Protein AF-A0A060C065-F1 (afdb_monomer)

InterPro domains:
  IPR010126 Esterase, PHB depolymerase [PF10503] (18-154)
  IPR010126 Esterase, PHB depolymerase [TIGR01840] (20-154)
  IPR029058 Alpha/Beta hydrolase fold [G3DSA:3.40.50.1820] (8-157)
  IPR029058 Alpha/Beta hydrolase fold [SSF53474] (8-152)
  IPR050955 Plant Biomass Hydrolyzing Esterase [PTHR43037] (9-152)

pLDDT: mean 91.41, std 9.88, range [57.88, 98.88]

Organism: NCBI:txid670716

Solvent-accessible surface area (backbone atoms only — not comparable to full-atom values): 8084 Å² total; per-residue (Å²): 119,56,48,79,44,78,52,72,43,65,50,100,85,67,56,70,41,46,32,36,38,39,40,35,47,80,74,72,86,79,55,65,25,39,37,38,37,45,31,44,28,56,71,45,42,38,70,54,39,43,63,76,67,46,49,63,62,56,22,42,78,64,48,21,33,36,39,18,56,40,58,50,52,90,83,24,85,51,18,40,58,59,42,36,40,71,49,28,30,47,31,98,46,50,57,30,34,53,54,52,51,43,50,52,50,50,37,73,74,62,47,37,34,72,81,39,22,32,31,25,17,33,33,41,12,5,22,36,26,38,17,41,39,72,66,38,53,89,58,31,71,47,72,44,68,41,83,40,52,65,60,85,74,47,79,68,134

Secondary structure (DSSP, 8-state):
--EEEEEEEE-TT--EEEEEEEE-SS-TTSSPEEEEEEE--TT--HHHHHHHH-HHHHHHHTT-EEEEE---TTT-TT----TTSTTTTT-SSHHHHHHHHHHHHHHHHTTEEEEEEEEEEETHHHHHHHHHHHH-TTT-SEEEEESPPPTTS-S--

Foldseek 3Di:
DKDKDKDKDADPVGDIWIKIKTQADDDLPPAAAAEEEEEEAWQDFQVRRCVVVVVSVVCNVRSYMYIYIFQDCVNPVRSFQPCLAPQCLANCHHVLVRSLRVLVVCCVVRSHDQLRYAYEYEASSLSSQQSNCVRCVSRHNYYYHHNYDHRNPHNDD

Mean predicted aligned error: 4.19 Å

Nearest PDB structures (foldseek):
  8daj-assembly1_A  TM=9.588E-01  e=5.246E-19  Lihuaxuella thermophila
  9byu-assembly1_A  TM=9.561E-01  e=3.929E-18  Lihuaxuella thermophila
  2eep-assembly1_A-2  TM=7.375E-01  e=5.118E-07  Porphyromonas gingivalis W83
  5uzw-assembly3_C  TM=7.368E-01  e=1.116E-06  Gypsophila vaccaria
  5uw7-assembly2_B  TM=7.337E-01  e=1.648E-06  Gypsophila vaccaria

Radius of gyration: 14.47 Å; Cα contacts (8 Å, |Δi|>4): 361; chains: 1; bounding box: 32×31×42 Å

Sequence (157 aa):
GSSFIAGVYADARGARRNYKLFLPSGDARGRPRPLVVMLHGCTQNPDDFARGTGMNALAEAAEAIVLYPEQAACANPKRCWNWFQPEDSGGETGEGSLLAGMTREIVAARNVDPARVFVAGLSAGGAQAMNLAARYPDLFAAVGVHSGLPAGAARDI

Structure (mmCIF, N/CA/C/O backbone):
data_AF-A0A060C065-F1
#
_entry.id   AF-A0A060C065-F1
#
loop_
_atom_site.group_PDB
_atom_site.id
_atom_site.type_symbol
_atom_site.label_atom_id
_atom_site.label_alt_id
_atom_site.label_comp_id
_atom_site.label_asym_id
_atom_site.label_entity_id
_atom_site.label_seq_id
_atom_site.pdbx_PDB_ins_code
_atom_site.Cartn_x
_atom_site.Cartn_y
_atom_site.Cartn_z
_atom_site.occupancy
_atom_site.B_iso_or_equiv
_atom_site.auth_seq_id
_atom_site.auth_comp_id
_atom_site.auth_asym_id
_atom_site.auth_atom_id
_atom_site.pdbx_PDB_model_num
ATOM 1 N N . GLY A 1 1 ? -4.728 12.185 19.496 1.00 84.69 1 GLY A N 1
ATOM 2 C CA . GLY A 1 1 ? -4.784 12.781 18.148 1.00 84.69 1 GLY A CA 1
ATOM 3 C C . GLY A 1 1 ? -4.362 11.746 17.130 1.00 84.69 1 GLY A C 1
ATOM 4 O O . GLY A 1 1 ? -3.864 10.700 17.538 1.00 84.69 1 GLY A O 1
ATOM 5 N N . SER A 1 2 ? -4.573 12.016 15.845 1.00 92.69 2 SER A N 1
ATOM 6 C CA . SER A 1 2 ? -4.028 11.184 14.770 1.00 92.69 2 SER A CA 1
ATOM 7 C C . SER A 1 2 ? -2.500 11.251 14.744 1.00 92.69 2 SER A C 1
ATOM 9 O O . SER A 1 2 ? -1.891 12.127 15.366 1.00 92.69 2 SER A O 1
ATOM 11 N N . SER A 1 3 ? -1.861 10.296 14.071 1.00 96.00 3 SER A N 1
ATOM 12 C CA . SER A 1 3 ? -0.401 10.260 13.951 1.00 96.00 3 SER A CA 1
ATOM 13 C C . SER A 1 3 ? 0.042 9.775 12.578 1.00 96.00 3 SER A C 1
ATOM 15 O O . SER A 1 3 ? -0.648 8.990 11.931 1.00 96.00 3 SER A O 1
ATOM 17 N N . PHE A 1 4 ? 1.209 10.247 12.141 1.00 97.44 4 PHE A N 1
ATOM 18 C CA . PHE A 1 4 ? 1.831 9.840 10.888 1.00 97.44 4 PHE A CA 1
ATOM 19 C C . PHE A 1 4 ? 3.259 9.383 11.169 1.00 97.44 4 PHE A C 1
ATOM 21 O O . PHE A 1 4 ? 4.153 10.198 11.400 1.00 97.44 4 PHE A O 1
ATOM 28 N N . ILE A 1 5 ? 3.450 8.067 11.232 1.00 97.81 5 ILE A N 1
ATOM 29 C CA . ILE A 1 5 ? 4.689 7.451 11.717 1.00 97.81 5 ILE A CA 1
ATOM 30 C C . ILE A 1 5 ? 5.475 6.821 10.571 1.00 97.81 5 ILE A C 1
ATOM 32 O O . ILE A 1 5 ? 4.895 6.342 9.600 1.00 97.81 5 ILE A O 1
ATOM 36 N N . ALA A 1 6 ? 6.800 6.812 10.690 1.00 98.44 6 ALA A N 1
ATOM 37 C CA . ALA A 1 6 ? 7.674 6.058 9.798 1.00 98.44 6 ALA A CA 1
ATOM 38 C C . ALA A 1 6 ? 7.889 4.634 10.325 1.00 98.44 6 ALA A C 1
ATOM 40 O O . ALA A 1 6 ? 7.912 4.411 11.536 1.00 98.44 6 ALA A O 1
ATOM 41 N N . GLY A 1 7 ? 8.081 3.688 9.412 1.00 98.19 7 GLY A N 1
ATOM 42 C CA . GLY A 1 7 ? 8.436 2.312 9.734 1.00 98.19 7 GLY A CA 1
ATOM 43 C C . GLY A 1 7 ? 9.185 1.635 8.594 1.00 98.19 7 GLY A C 1
ATOM 44 O O . GLY A 1 7 ? 9.346 2.198 7.509 1.00 98.19 7 GLY A O 1
ATOM 45 N N . VAL A 1 8 ? 9.666 0.423 8.863 1.00 97.88 8 VAL A N 1
ATOM 46 C CA . VAL A 1 8 ? 10.364 -0.405 7.880 1.00 97.88 8 VAL A CA 1
ATOM 47 C C . VAL A 1 8 ? 9.852 -1.828 7.989 1.00 97.88 8 VAL A C 1
ATOM 49 O O . VAL A 1 8 ? 9.911 -2.419 9.062 1.00 97.88 8 VAL A O 1
ATOM 52 N N . TYR A 1 9 ? 9.389 -2.365 6.869 1.00 97.38 9 TYR A N 1
ATOM 53 C CA . TYR A 1 9 ? 9.085 -3.778 6.708 1.00 97.38 9 TYR A CA 1
ATOM 54 C C . TYR A 1 9 ? 10.330 -4.526 6.233 1.00 97.38 9 TYR A C 1
ATOM 56 O O . TYR A 1 9 ? 11.121 -3.979 5.455 1.00 97.38 9 TYR A O 1
ATOM 64 N N . ALA A 1 10 ? 10.486 -5.774 6.663 1.00 96.06 10 ALA A N 1
ATOM 65 C CA . ALA A 1 10 ? 11.481 -6.696 6.138 1.00 96.06 10 ALA A CA 1
ATOM 66 C C . ALA A 1 10 ? 10.837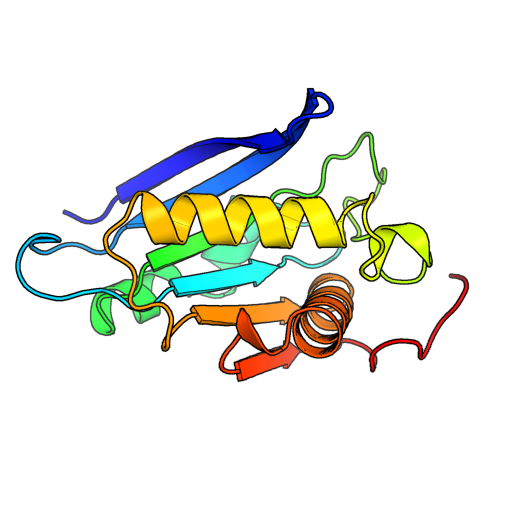 -8.067 5.904 1.00 96.06 10 ALA A C 1
ATOM 68 O O . ALA A 1 10 ? 10.157 -8.579 6.791 1.00 96.06 10 ALA A O 1
ATOM 69 N N . ASP A 1 11 ? 11.058 -8.665 4.733 1.00 92.81 11 ASP A N 1
ATOM 70 C CA . ASP A 1 11 ? 10.640 -10.047 4.492 1.00 92.81 11 ASP A CA 1
ATOM 71 C C . ASP A 1 11 ? 11.619 -11.053 5.129 1.00 92.81 11 ASP A C 1
ATOM 73 O O . ASP A 1 11 ? 12.696 -10.700 5.619 1.00 92.81 11 ASP A O 1
ATOM 77 N N . ALA A 1 12 ? 11.263 -12.340 5.097 1.00 90.06 12 ALA A N 1
ATOM 78 C CA . ALA A 1 12 ? 12.098 -13.415 5.642 1.00 90.06 12 ALA A CA 1
ATOM 79 C C . ALA A 1 12 ? 13.465 -13.566 4.941 1.00 90.06 12 ALA A C 1
ATOM 81 O O . ALA A 1 12 ? 14.356 -14.228 5.469 1.00 90.06 12 ALA A O 1
ATOM 82 N N . ARG A 1 13 ? 13.642 -12.960 3.759 1.00 88.69 13 ARG A N 1
ATOM 83 C CA . ARG A 1 13 ? 14.886 -12.966 2.972 1.00 88.69 13 ARG A CA 1
ATOM 84 C C . ARG A 1 13 ? 15.728 -11.712 3.219 1.00 88.69 13 ARG A C 1
ATOM 86 O O . ARG A 1 13 ? 16.797 -11.568 2.632 1.00 88.69 13 ARG A O 1
ATOM 93 N N . GLY A 1 14 ? 15.269 -10.812 4.089 1.00 89.94 14 GLY A N 1
ATOM 94 C CA . GLY A 1 14 ? 15.959 -9.576 4.438 1.00 89.94 14 GLY A CA 1
ATOM 95 C C . GLY A 1 14 ? 15.752 -8.436 3.442 1.00 89.94 14 GLY A C 1
ATOM 96 O O . GLY A 1 14 ? 16.386 -7.392 3.599 1.00 89.94 14 GLY A O 1
ATOM 97 N N . ALA A 1 15 ? 14.871 -8.583 2.448 1.00 90.38 15 ALA A N 1
ATOM 98 C CA . ALA A 1 15 ? 14.495 -7.478 1.576 1.00 90.38 15 ALA A CA 1
ATOM 99 C C . ALA A 1 15 ? 13.624 -6.484 2.358 1.00 90.38 15 ALA A C 1
ATOM 101 O O . ALA A 1 15 ? 12.678 -6.867 3.046 1.00 90.38 15 ALA A O 1
ATOM 102 N N . ARG A 1 16 ? 13.973 -5.194 2.286 1.00 93.56 16 ARG A N 1
ATOM 103 C CA . ARG A 1 16 ? 13.404 -4.145 3.145 1.00 93.56 16 ARG A CA 1
ATOM 104 C C . ARG A 1 16 ? 12.615 -3.122 2.351 1.00 93.56 16 ARG A C 1
ATOM 106 O O . ARG A 1 16 ? 12.963 -2.792 1.219 1.00 93.56 16 ARG A O 1
ATOM 113 N N . ARG A 1 17 ? 11.588 -2.564 2.986 1.00 94.75 17 ARG A N 1
ATOM 114 C CA . ARG A 1 17 ? 10.775 -1.492 2.419 1.00 94.75 17 ARG A CA 1
ATOM 115 C C . ARG A 1 17 ? 10.367 -0.501 3.502 1.00 94.75 17 ARG A C 1
ATOM 117 O O . ARG A 1 17 ? 9.677 -0.862 4.452 1.00 94.75 17 ARG A O 1
ATOM 124 N N . ASN A 1 18 ? 10.794 0.748 3.351 1.00 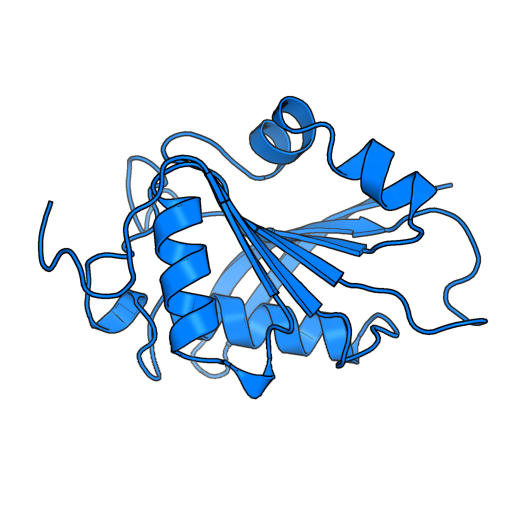97.88 18 ASN A N 1
ATOM 125 C CA . ASN A 1 18 ? 10.326 1.839 4.197 1.00 97.88 18 ASN A CA 1
ATOM 126 C C . ASN A 1 18 ? 8.859 2.152 3.889 1.00 97.88 18 ASN A C 1
ATOM 128 O O . ASN A 1 18 ? 8.384 1.950 2.767 1.00 97.88 18 ASN A O 1
ATOM 132 N N . TYR A 1 19 ? 8.151 2.685 4.876 1.00 98.62 19 TYR A N 1
ATOM 133 C CA . TYR A 1 19 ? 6.795 3.180 4.700 1.00 98.62 19 TYR A CA 1
ATOM 134 C C . TYR A 1 19 ? 6.483 4.312 5.677 1.00 98.62 19 TYR A C 1
ATOM 136 O O . TYR A 1 19 ? 7.145 4.494 6.705 1.00 98.62 19 TYR A O 1
ATOM 144 N N . LYS A 1 20 ? 5.410 5.042 5.375 1.00 98.75 20 LYS A N 1
ATOM 145 C CA . LYS A 1 20 ? 4.687 5.858 6.350 1.00 98.75 20 LYS A CA 1
ATOM 146 C C . LYS A 1 20 ? 3.328 5.239 6.646 1.00 98.75 20 LYS A C 1
ATOM 148 O O . LYS A 1 20 ? 2.699 4.664 5.762 1.00 98.75 20 LYS A O 1
ATOM 153 N N . LEU A 1 21 ? 2.871 5.365 7.884 1.00 98.62 21 LEU A N 1
ATOM 154 C CA . LEU A 1 21 ? 1.578 4.866 8.330 1.00 98.62 21 LEU A CA 1
ATOM 155 C C . LEU A 1 21 ? 0.808 5.999 8.995 1.00 98.62 21 LEU A C 1
ATOM 157 O O . LEU A 1 21 ? 1.257 6.561 9.997 1.00 98.62 21 LEU A O 1
ATOM 161 N N . PHE A 1 22 ? -0.350 6.326 8.434 1.00 98.56 22 PHE A N 1
ATOM 162 C CA . PHE A 1 22 ? -1.311 7.213 9.065 1.00 98.56 22 PHE A CA 1
ATOM 163 C C . PHE A 1 22 ? -2.245 6.400 9.954 1.00 98.56 22 PHE A C 1
ATOM 165 O O . PHE A 1 22 ? -2.880 5.445 9.501 1.00 98.56 22 PHE A O 1
ATOM 172 N N . LEU A 1 23 ? -2.320 6.793 11.220 1.00 97.06 23 LEU A N 1
ATOM 173 C CA . LEU A 1 23 ? -3.246 6.251 12.198 1.00 97.06 23 LEU A CA 1
ATOM 174 C C . LEU A 1 23 ? -4.265 7.344 12.533 1.00 97.06 23 LEU A C 1
ATOM 176 O O . LEU A 1 23 ? -3.857 8.383 13.072 1.00 97.06 23 LEU A O 1
ATOM 180 N N . PRO A 1 24 ? -5.559 7.122 12.248 1.00 95.62 24 PRO A N 1
ATOM 181 C CA . PRO A 1 24 ? -6.582 8.095 12.574 1.00 95.62 24 PRO A CA 1
ATOM 182 C C . PRO A 1 24 ? -6.750 8.171 14.091 1.00 95.62 24 PRO A C 1
ATOM 184 O O . PRO A 1 24 ? -6.365 7.240 14.822 1.00 95.62 24 PRO A O 1
ATOM 187 N N . SER A 1 25 ? -7.311 9.277 14.577 1.00 93.00 25 SER A N 1
ATOM 188 C CA . SER A 1 25 ? -7.612 9.413 16.001 1.00 93.00 25 SER A CA 1
ATOM 189 C C . SER A 1 25 ? -8.677 8.400 16.469 1.00 93.00 25 SER A C 1
ATOM 191 O O . SER A 1 25 ? -9.139 7.546 15.715 1.00 93.00 25 SER A O 1
ATOM 193 N N . GLY A 1 26 ? -9.006 8.414 17.762 1.00 81.69 26 GLY A N 1
ATOM 194 C CA . GLY A 1 26 ? -9.958 7.470 18.356 1.00 81.69 26 GLY A CA 1
ATOM 195 C C . GLY A 1 26 ? -9.331 6.160 18.844 1.00 81.69 26 GLY A C 1
ATOM 196 O O . GLY A 1 26 ? -8.154 5.875 18.607 1.00 81.69 26 GLY A O 1
ATOM 197 N N . ASP A 1 27 ? -10.126 5.360 19.554 1.00 70.62 27 ASP A N 1
ATOM 198 C CA . ASP A 1 27 ? -9.673 4.130 20.206 1.00 70.62 27 ASP A CA 1
ATOM 199 C C . ASP A 1 27 ? -9.621 2.949 19.222 1.00 70.62 27 ASP A C 1
ATOM 201 O O . ASP A 1 27 ? -10.631 2.542 18.647 1.00 70.62 27 ASP A O 1
ATOM 205 N N . ALA A 1 28 ? -8.432 2.373 19.035 1.00 67.06 28 ALA A N 1
ATOM 206 C CA . ALA A 1 28 ? -8.235 1.176 18.219 1.00 67.06 28 ALA A CA 1
ATOM 207 C C . ALA A 1 28 ? -8.802 -0.101 18.874 1.00 67.06 28 ALA A C 1
ATOM 209 O O . ALA A 1 28 ? -8.874 -1.138 18.216 1.00 67.06 28 ALA A O 1
ATOM 210 N N . ARG A 1 29 ? -9.186 -0.053 20.160 1.00 66.44 29 ARG A N 1
ATOM 211 C CA . ARG A 1 29 ? -9.646 -1.216 20.940 1.00 66.44 29 ARG A CA 1
ATOM 212 C C . ARG A 1 29 ? -11.133 -1.534 20.770 1.00 66.44 29 ARG A C 1
ATOM 214 O O . ARG A 1 29 ? -11.559 -2.597 21.207 1.00 66.44 29 ARG A O 1
ATOM 221 N N . GLY A 1 30 ? -11.917 -0.650 20.148 1.00 72.69 30 GLY A N 1
ATOM 222 C CA . GLY A 1 30 ? -13.372 -0.819 20.050 1.00 72.69 30 GLY A CA 1
ATOM 223 C C . GLY A 1 30 ? -13.850 -1.586 18.815 1.00 72.69 30 GLY A C 1
ATOM 224 O O . GLY A 1 30 ? -14.747 -2.421 18.922 1.00 72.69 30 GLY A O 1
ATOM 225 N N . ARG A 1 31 ? -13.287 -1.297 17.633 1.00 85.62 31 ARG A N 1
ATOM 226 C CA . ARG A 1 31 ? -13.718 -1.879 16.349 1.00 85.62 31 ARG A CA 1
ATOM 227 C C . ARG A 1 31 ? -12.542 -2.033 15.381 1.00 85.62 31 ARG A C 1
ATOM 229 O O . ARG A 1 31 ? -11.745 -1.096 15.284 1.00 85.62 31 ARG A O 1
ATOM 236 N N . PRO A 1 32 ? -12.449 -3.158 14.644 1.00 92.88 32 PRO A N 1
ATOM 237 C CA . PRO A 1 32 ? -11.469 -3.301 13.579 1.00 92.88 32 PRO A CA 1
ATOM 238 C C . PRO A 1 32 ? -11.581 -2.169 12.550 1.00 92.88 32 PRO A C 1
ATOM 240 O O . PRO A 1 32 ? -12.690 -1.773 12.174 1.00 92.88 32 PRO A O 1
ATOM 243 N N . ARG A 1 33 ? -10.446 -1.630 12.103 1.00 95.00 33 ARG A N 1
ATOM 244 C CA . ARG A 1 33 ? -10.389 -0.489 11.171 1.00 95.00 33 ARG A CA 1
ATOM 245 C C . ARG A 1 33 ? -10.167 -0.952 9.730 1.00 95.00 33 ARG A C 1
ATOM 247 O O . ARG A 1 33 ? -9.525 -1.979 9.531 1.00 95.00 33 ARG A O 1
ATOM 254 N N . PRO A 1 34 ? -10.657 -0.222 8.718 1.00 97.56 34 PRO A N 1
ATOM 255 C CA . PRO A 1 34 ? -10.256 -0.470 7.341 1.00 97.56 34 PRO A CA 1
ATOM 256 C C . PRO A 1 34 ? -8.802 -0.022 7.113 1.00 97.56 34 PRO A C 1
ATOM 258 O O . PRO A 1 34 ? -8.289 0.852 7.819 1.00 97.56 34 PRO A O 1
ATOM 261 N N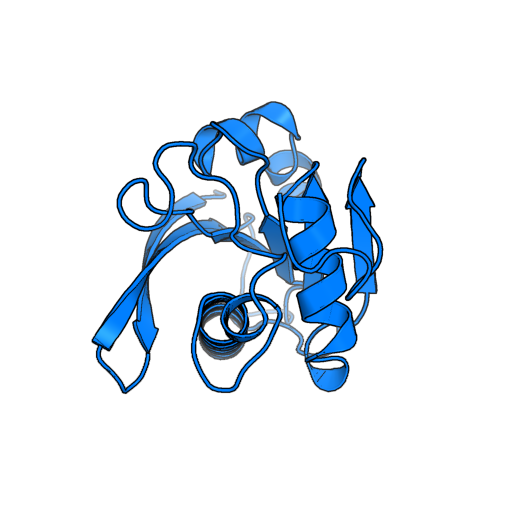 . LEU A 1 35 ? -8.153 -0.604 6.107 1.00 98.69 35 LEU A N 1
ATOM 262 C CA . LEU A 1 35 ? -6.806 -0.246 5.664 1.00 98.69 35 LEU A CA 1
ATOM 263 C C . LEU A 1 35 ? -6.826 0.140 4.187 1.00 98.69 35 LEU A C 1
ATOM 265 O O . LEU A 1 35 ? -7.353 -0.601 3.362 1.00 98.69 35 LEU A O 1
ATOM 269 N N . VAL A 1 36 ? -6.190 1.258 3.847 1.00 98.75 36 VAL A N 1
ATOM 270 C CA . VAL A 1 36 ? -5.925 1.651 2.458 1.00 98.75 36 VAL A CA 1
ATOM 271 C C . VAL A 1 36 ? -4.419 1.688 2.220 1.00 98.75 36 VAL A C 1
ATOM 273 O O . VAL A 1 36 ? -3.693 2.411 2.899 1.00 98.75 36 VAL A O 1
ATOM 276 N N . VAL A 1 37 ? -3.938 0.920 1.248 1.00 98.81 37 VAL A N 1
ATOM 277 C CA . VAL A 1 37 ? -2.553 0.972 0.770 1.00 98.81 37 VAL A CA 1
ATOM 278 C C . VAL A 1 37 ? -2.475 1.959 -0.392 1.00 98.81 37 VAL A C 1
ATOM 280 O O . VAL A 1 37 ? -3.120 1.760 -1.417 1.00 98.81 37 VAL A O 1
ATOM 283 N N . MET A 1 38 ? -1.698 3.026 -0.232 1.00 98.75 38 MET A N 1
ATOM 284 C CA . MET A 1 38 ? -1.608 4.148 -1.167 1.00 98.75 38 MET A CA 1
ATOM 285 C C . MET A 1 38 ? -0.244 4.173 -1.862 1.00 98.75 38 MET A C 1
ATOM 287 O O . MET A 1 38 ? 0.770 4.529 -1.258 1.00 98.75 38 MET A O 1
ATOM 291 N N . LEU A 1 39 ? -0.225 3.819 -3.149 1.00 98.50 39 LEU A N 1
ATOM 292 C CA . LEU A 1 39 ? 0.980 3.716 -3.972 1.00 98.50 39 LEU A CA 1
ATOM 293 C C . LEU A 1 39 ? 1.205 4.990 -4.795 1.00 98.50 39 LEU A C 1
ATOM 295 O O . LEU A 1 39 ? 0.423 5.333 -5.687 1.00 98.50 39 LEU A O 1
ATOM 299 N N . HIS A 1 40 ? 2.303 5.685 -4.499 1.00 98.44 40 HI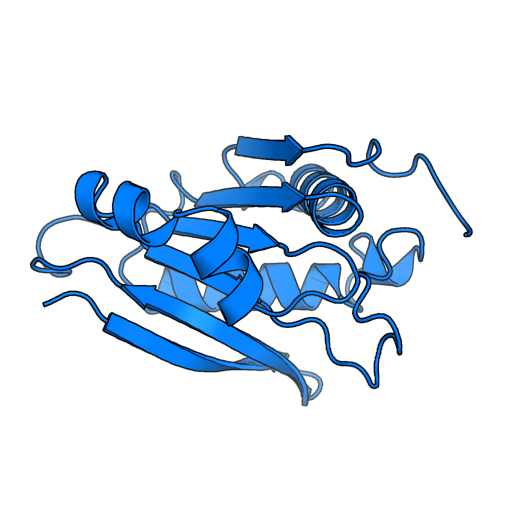S A N 1
ATOM 300 C CA . HIS A 1 40 ? 2.667 6.936 -5.159 1.00 98.44 40 HIS A CA 1
ATOM 301 C C . HIS A 1 40 ? 3.095 6.733 -6.624 1.00 98.44 40 HIS A C 1
ATOM 303 O O . HIS A 1 40 ? 3.498 5.639 -7.021 1.00 98.44 40 HIS A O 1
ATOM 309 N N . GLY A 1 41 ? 3.042 7.795 -7.431 1.00 97.06 41 GLY A N 1
ATOM 310 C CA . GLY A 1 41 ? 3.576 7.796 -8.793 1.00 97.06 41 GLY A CA 1
ATOM 311 C C . GLY A 1 41 ? 5.097 7.969 -8.834 1.00 97.06 41 GLY A C 1
ATOM 312 O O . GLY A 1 41 ? 5.750 8.193 -7.813 1.00 97.06 41 GLY A O 1
ATOM 313 N N . CYS A 1 42 ? 5.677 7.901 -10.032 1.00 96.50 42 CYS A N 1
ATOM 314 C CA . CYS A 1 42 ? 7.096 8.188 -10.242 1.00 96.50 42 CYS A CA 1
ATOM 315 C C . CYS A 1 42 ? 7.500 9.547 -9.655 1.00 96.50 42 CYS A C 1
ATOM 317 O O . CYS A 1 42 ? 6.726 10.502 -9.667 1.00 96.50 42 CYS A O 1
ATOM 319 N N . THR A 1 43 ? 8.741 9.647 -9.187 1.00 95.69 43 THR A N 1
ATOM 320 C CA . THR A 1 43 ? 9.404 10.820 -8.584 1.00 95.69 43 THR A CA 1
ATOM 321 C C . THR A 1 43 ? 8.859 11.275 -7.229 1.00 95.69 43 THR A C 1
ATOM 323 O O . THR A 1 43 ? 9.545 12.008 -6.520 1.00 95.69 43 THR A O 1
ATOM 326 N N . GLN A 1 44 ? 7.684 10.790 -6.830 1.00 96.81 44 GLN A N 1
ATOM 327 C CA . GLN A 1 44 ? 7.070 11.075 -5.535 1.00 96.81 44 GLN A CA 1
ATOM 328 C C . GLN A 1 44 ? 7.635 10.173 -4.424 1.00 96.81 44 GLN A C 1
ATOM 330 O O . GLN A 1 44 ? 8.406 9.243 -4.668 1.00 96.81 44 GLN A O 1
ATOM 335 N N . ASN A 1 45 ? 7.256 10.478 -3.186 1.00 97.62 45 ASN A N 1
ATOM 336 C CA . ASN A 1 45 ? 7.505 9.675 -1.989 1.00 97.62 45 ASN A CA 1
ATOM 337 C C . ASN A 1 45 ? 6.218 9.618 -1.125 1.00 97.62 45 ASN A C 1
ATOM 339 O O . ASN A 1 45 ? 5.228 10.277 -1.470 1.00 97.62 45 ASN A O 1
ATOM 343 N N . PRO A 1 46 ? 6.202 8.860 -0.010 1.00 98.38 46 PRO A N 1
ATOM 344 C CA . PRO A 1 46 ? 5.039 8.772 0.875 1.00 98.38 46 PRO A CA 1
ATOM 345 C C . PRO A 1 46 ? 4.493 10.120 1.366 1.00 98.38 46 PRO A C 1
ATOM 347 O O . PRO A 1 46 ? 3.280 10.325 1.351 1.00 98.38 46 PRO A O 1
ATOM 350 N N . ASP A 1 47 ? 5.360 11.049 1.777 1.00 98.38 47 ASP A N 1
ATOM 351 C CA . ASP A 1 47 ? 4.955 12.358 2.299 1.00 98.38 47 ASP A CA 1
ATOM 352 C C . ASP A 1 47 ? 4.347 13.247 1.196 1.00 98.38 47 ASP A C 1
ATOM 354 O O . ASP A 1 47 ? 3.340 13.924 1.421 1.00 98.38 47 ASP A O 1
ATOM 358 N N . ASP A 1 48 ? 4.916 13.224 -0.014 1.00 98.06 48 ASP A N 1
ATOM 359 C CA . ASP A 1 48 ? 4.380 13.940 -1.179 1.00 98.06 48 ASP A CA 1
ATOM 360 C C . ASP A 1 48 ? 3.008 13.411 -1.585 1.00 98.06 48 ASP A C 1
ATOM 362 O O . ASP A 1 48 ? 2.103 14.195 -1.878 1.00 98.06 48 ASP A O 1
ATOM 366 N N . PHE A 1 49 ? 2.839 12.088 -1.581 1.00 98.44 49 PHE A N 1
ATOM 367 C CA . PHE A 1 49 ? 1.591 11.462 -1.996 1.00 98.44 49 PHE A CA 1
ATOM 368 C C . PHE A 1 49 ? 0.482 11.648 -0.960 1.00 98.44 49 PHE A C 1
ATOM 370 O O . PHE A 1 49 ? -0.638 12.008 -1.325 1.00 98.44 49 PHE A O 1
ATOM 377 N N . ALA A 1 50 ? 0.791 11.506 0.333 1.00 98.50 50 ALA A N 1
ATOM 378 C CA . ALA A 1 50 ? -0.156 11.789 1.409 1.00 98.50 50 ALA A CA 1
ATOM 379 C C . ALA A 1 50 ? -0.640 13.250 1.365 1.00 98.50 50 ALA A C 1
ATOM 381 O O . ALA A 1 50 ? -1.841 13.512 1.461 1.00 98.50 50 ALA A O 1
ATOM 382 N N . ARG A 1 51 ? 0.280 14.204 1.154 1.00 97.94 51 ARG A N 1
ATOM 383 C CA . ARG A 1 51 ? -0.047 15.633 1.036 1.00 97.94 51 ARG A CA 1
ATOM 384 C C . ARG A 1 51 ? -0.845 15.945 -0.229 1.00 97.94 51 ARG A C 1
ATOM 386 O O . ARG A 1 51 ? -1.844 16.648 -0.148 1.00 97.94 51 ARG A O 1
ATOM 393 N N . GLY A 1 52 ? -0.414 15.432 -1.380 1.00 97.12 52 GLY A N 1
ATOM 394 C CA . GLY A 1 52 ? -1.034 15.727 -2.675 1.00 97.12 52 GLY A CA 1
ATOM 395 C C . GLY A 1 52 ? -2.428 15.121 -2.847 1.00 97.12 52 GLY A C 1
ATOM 396 O O . GLY A 1 52 ? -3.259 15.704 -3.533 1.00 97.12 52 GLY A O 1
ATOM 397 N N . THR A 1 53 ? -2.699 13.977 -2.215 1.00 97.38 53 THR A N 1
ATOM 398 C CA . THR A 1 53 ? -4.018 13.321 -2.275 1.00 97.38 53 THR A CA 1
ATOM 399 C C . THR A 1 53 ? -4.990 13.814 -1.206 1.00 97.38 53 THR A C 1
ATOM 401 O O . THR A 1 53 ? -6.192 13.614 -1.346 1.00 97.38 53 THR A O 1
ATOM 404 N N . GLY A 1 54 ? -4.494 14.402 -0.110 1.00 97.62 54 GLY A N 1
ATOM 405 C CA . GLY A 1 54 ? -5.320 14.736 1.055 1.00 97.62 54 GLY A CA 1
ATOM 406 C C . GLY A 1 54 ? -5.899 13.509 1.774 1.00 97.62 54 GLY A C 1
ATOM 407 O O . GLY A 1 54 ? -6.788 13.651 2.614 1.00 97.62 54 GLY A O 1
ATOM 408 N N . MET A 1 55 ? -5.402 12.302 1.477 1.00 97.88 55 MET A N 1
ATOM 409 C CA . MET A 1 55 ? -6.008 11.046 1.923 1.00 97.88 55 MET A CA 1
ATOM 410 C C . MET A 1 55 ? -6.027 10.898 3.452 1.00 97.88 55 MET A C 1
ATOM 412 O O . MET A 1 55 ? -6.961 10.314 3.988 1.00 97.88 55 MET A O 1
ATOM 416 N N . ASN A 1 56 ? -5.080 11.497 4.182 1.00 98.25 56 ASN A N 1
ATOM 417 C CA . ASN A 1 56 ? -5.099 11.480 5.652 1.00 98.25 56 ASN A CA 1
ATOM 418 C C . ASN A 1 56 ? -6.354 12.153 6.240 1.00 98.25 56 ASN A C 1
ATOM 420 O O . ASN A 1 56 ? -6.872 11.690 7.250 1.00 98.25 56 ASN A O 1
ATOM 424 N N . ALA A 1 57 ? -6.871 13.217 5.614 1.00 97.44 57 ALA A N 1
ATOM 425 C CA . ALA A 1 57 ? -8.084 13.886 6.088 1.00 97.44 57 ALA A CA 1
ATOM 426 C C . ALA A 1 57 ? -9.335 13.020 5.863 1.00 97.44 57 ALA A C 1
ATOM 428 O O . ALA A 1 57 ? -10.199 12.932 6.733 1.00 97.44 57 ALA A O 1
ATOM 429 N N . LEU A 1 58 ? -9.404 12.336 4.716 1.00 96.88 58 LEU A N 1
ATOM 430 C CA . LEU A 1 58 ? -10.478 11.385 4.415 1.00 96.88 58 LEU A CA 1
AT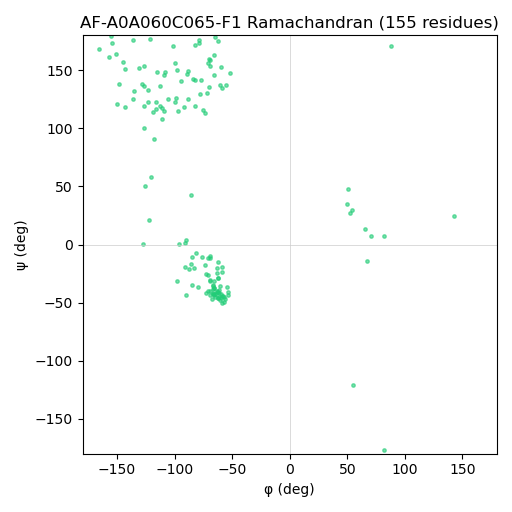OM 431 C C . LEU A 1 58 ? -10.416 10.166 5.341 1.00 96.88 58 LEU A C 1
ATOM 433 O O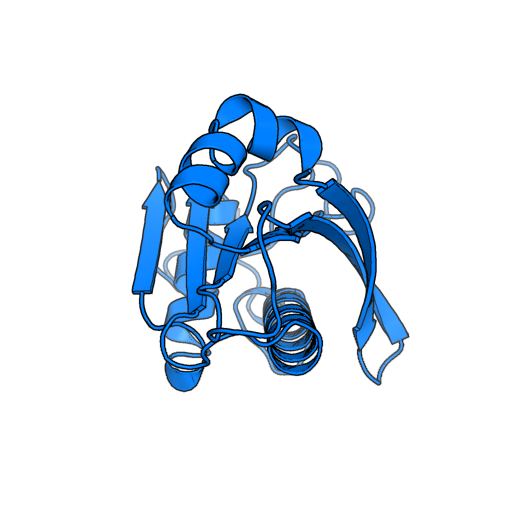 . LEU A 1 58 ? -11.438 9.710 5.846 1.00 96.88 58 LEU A O 1
ATOM 437 N N . ALA A 1 59 ? -9.208 9.667 5.594 1.00 97.31 59 ALA A N 1
ATOM 438 C CA . ALA A 1 59 ? -8.969 8.532 6.466 1.00 97.31 59 ALA A CA 1
ATOM 439 C C . ALA A 1 59 ? -9.300 8.834 7.932 1.00 97.31 59 ALA A C 1
ATOM 441 O O . ALA A 1 59 ? -9.841 7.971 8.613 1.00 97.31 59 ALA A O 1
ATOM 442 N N . GLU A 1 60 ? -9.050 10.059 8.401 1.00 96.81 60 GLU A N 1
ATOM 443 C CA . GLU A 1 60 ? -9.497 10.511 9.721 1.00 96.81 60 GLU A CA 1
ATOM 444 C C . GLU A 1 60 ? -11.022 10.420 9.851 1.00 96.81 60 GLU A C 1
ATOM 446 O O . GLU A 1 60 ? -11.524 9.811 10.792 1.00 96.81 60 GLU A O 1
ATOM 451 N N . ALA A 1 61 ? -11.760 10.960 8.876 1.00 94.62 61 ALA A N 1
ATOM 452 C CA . ALA A 1 61 ? -13.223 10.937 8.880 1.00 94.62 61 ALA A CA 1
ATOM 453 C C . ALA A 1 61 ? -13.807 9.517 8.759 1.00 94.62 61 ALA A C 1
ATOM 455 O O . ALA A 1 61 ? -14.879 9.244 9.293 1.00 94.62 61 ALA A O 1
ATOM 456 N N . ALA A 1 62 ? -13.109 8.619 8.061 1.00 94.50 62 ALA A N 1
ATOM 457 C CA . ALA A 1 62 ? -13.522 7.232 7.859 1.00 94.50 62 ALA A CA 1
ATOM 458 C C . ALA A 1 62 ? -12.989 6.258 8.929 1.00 94.50 62 ALA A C 1
ATOM 460 O O . ALA A 1 62 ? -13.202 5.050 8.805 1.00 94.50 62 ALA A O 1
ATOM 461 N N . GLU A 1 63 ? -12.252 6.754 9.930 1.00 94.69 63 GLU A N 1
ATOM 462 C CA . GLU A 1 63 ? -11.503 5.945 10.903 1.00 94.69 63 GLU A CA 1
ATOM 463 C C . GLU A 1 63 ? -10.623 4.861 10.238 1.00 94.69 63 GLU A C 1
ATOM 465 O O . GLU A 1 63 ? -10.425 3.764 10.768 1.00 94.69 63 GLU A O 1
ATOM 470 N N . ALA A 1 64 ? -10.068 5.178 9.065 1.00 96.75 64 ALA A N 1
ATOM 471 C CA . ALA A 1 64 ? -9.252 4.289 8.248 1.00 96.75 64 ALA A CA 1
ATOM 472 C C . ALA A 1 64 ? -7.754 4.463 8.511 1.00 96.75 64 ALA A C 1
ATOM 474 O O . ALA A 1 64 ? -7.242 5.573 8.643 1.00 96.75 64 ALA A O 1
ATOM 475 N N . ILE A 1 65 ? -7.024 3.353 8.528 1.00 98.19 65 ILE A N 1
ATOM 476 C CA . ILE A 1 65 ? -5.561 3.363 8.51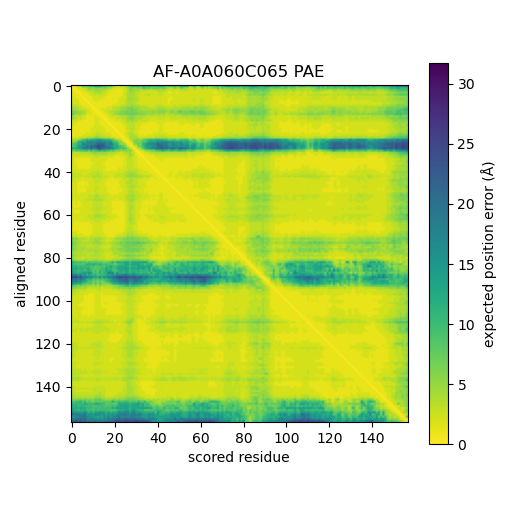2 1.00 98.19 65 ILE A CA 1
ATOM 477 C C . ILE A 1 65 ? -5.099 3.537 7.065 1.00 98.19 65 ILE A C 1
ATOM 479 O O . ILE A 1 65 ? -5.677 2.941 6.155 1.00 98.19 65 ILE A O 1
ATOM 483 N N . VAL A 1 66 ? -4.034 4.312 6.847 1.00 98.81 66 VAL A N 1
ATOM 484 C CA . VAL A 1 66 ? -3.428 4.442 5.513 1.00 98.81 66 VAL A CA 1
ATOM 485 C C . VAL A 1 66 ? -1.961 4.068 5.555 1.00 98.81 66 VAL A C 1
ATOM 487 O O . VAL A 1 66 ? -1.177 4.659 6.299 1.00 98.81 66 VAL A O 1
ATOM 490 N N . LEU A 1 67 ? -1.590 3.090 4.739 1.00 98.88 67 LEU A N 1
ATOM 491 C CA . LEU A 1 67 ? -0.217 2.663 4.528 1.00 98.88 67 LEU A CA 1
ATOM 492 C C . LEU A 1 67 ? 0.316 3.300 3.244 1.00 98.88 67 LEU A C 1
ATOM 494 O O . LEU A 1 67 ? -0.270 3.125 2.181 1.00 98.88 67 LEU A O 1
ATOM 498 N N . TYR A 1 68 ? 1.449 3.991 3.337 1.00 98.81 68 TYR A N 1
ATOM 499 C CA . TYR A 1 68 ? 2.147 4.610 2.211 1.00 98.81 68 TYR A CA 1
ATOM 500 C C . TYR A 1 68 ? 3.548 3.994 2.061 1.00 98.81 68 TYR A C 1
ATOM 502 O O . TYR A 1 68 ? 4.500 4.465 2.696 1.00 98.81 68 TYR A O 1
ATOM 510 N N . PRO A 1 69 ? 3.697 2.924 1.265 1.00 98.44 69 PRO A N 1
ATOM 511 C CA . PRO A 1 69 ? 4.996 2.321 0.976 1.00 98.44 69 PRO A CA 1
ATOM 512 C C . PRO A 1 69 ? 5.909 3.265 0.176 1.00 98.44 69 PRO A C 1
ATOM 514 O O . PRO A 1 69 ? 5.437 4.019 -0.674 1.00 98.44 69 PRO A O 1
ATOM 517 N N . GLU A 1 70 ? 7.222 3.213 0.422 1.00 97.62 70 GLU A N 1
ATOM 518 C CA . GLU A 1 70 ? 8.227 4.021 -0.287 1.00 97.62 70 GLU A CA 1
ATOM 519 C C . GLU A 1 70 ? 8.938 3.219 -1.384 1.00 97.62 70 GLU A C 1
ATOM 521 O O . GLU A 1 70 ? 9.616 2.228 -1.096 1.00 97.62 70 GLU A O 1
ATOM 526 N N . GLN A 1 71 ? 8.895 3.680 -2.636 1.00 95.31 71 GLN A N 1
ATOM 527 C CA . GLN A 1 71 ? 9.801 3.151 -3.652 1.00 95.31 71 GLN A CA 1
ATOM 528 C C . GLN A 1 71 ? 11.225 3.705 -3.469 1.00 95.31 71 GLN A C 1
ATOM 530 O O . GLN A 1 71 ? 11.475 4.900 -3.636 1.00 95.31 71 GLN A O 1
ATOM 535 N N . ALA A 1 72 ? 12.179 2.823 -3.167 1.00 88.94 72 ALA A N 1
ATOM 536 C CA . ALA A 1 72 ? 13.566 3.183 -2.935 1.00 88.94 72 ALA A CA 1
ATOM 537 C C . ALA A 1 72 ? 14.250 3.620 -4.237 1.00 88.94 72 ALA A C 1
ATOM 539 O O . ALA A 1 72 ? 14.160 2.950 -5.266 1.00 88.94 72 ALA A O 1
ATOM 540 N N . ALA A 1 73 ? 15.011 4.714 -4.176 1.00 88.94 73 ALA A N 1
ATOM 541 C CA . ALA A 1 73 ? 15.742 5.225 -5.337 1.00 88.94 73 ALA A CA 1
ATOM 542 C C . ALA A 1 73 ? 16.815 4.248 -5.860 1.00 88.94 73 ALA A C 1
ATOM 544 O O . ALA A 1 73 ? 17.165 4.292 -7.035 1.00 88.94 73 ALA A O 1
ATOM 545 N N . CYS A 1 74 ? 17.325 3.356 -5.003 1.00 86.94 74 CYS A N 1
ATOM 546 C CA . CYS A 1 74 ? 18.243 2.293 -5.415 1.00 86.94 74 CYS A CA 1
ATOM 547 C C . CYS A 1 74 ? 17.555 1.173 -6.211 1.00 86.94 74 CYS A C 1
ATOM 549 O O . CYS A 1 74 ? 18.222 0.527 -7.008 1.00 86.94 74 CYS A O 1
ATOM 551 N N . ALA A 1 75 ? 16.246 0.961 -6.021 1.00 85.69 75 ALA A N 1
ATOM 552 C CA . ALA A 1 75 ? 15.460 0.018 -6.819 1.00 85.69 75 ALA A CA 1
ATOM 553 C C . ALA A 1 75 ? 15.063 0.630 -8.171 1.00 85.69 75 ALA A C 1
ATOM 555 O O . ALA A 1 75 ? 15.058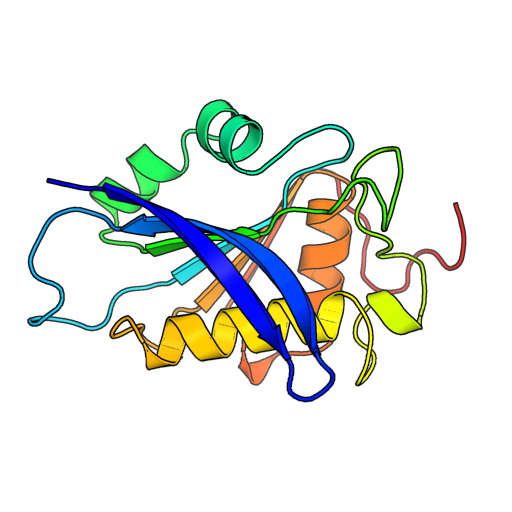 -0.048 -9.193 1.00 85.69 75 ALA A O 1
ATOM 556 N N . ASN A 1 76 ? 14.765 1.932 -8.187 1.00 89.94 76 ASN A N 1
ATOM 557 C CA . ASN A 1 76 ? 14.517 2.686 -9.409 1.00 89.94 76 ASN A CA 1
ATOM 558 C C . ASN A 1 76 ? 14.931 4.158 -9.205 1.00 89.94 76 ASN A C 1
ATOM 560 O O . ASN A 1 76 ? 14.337 4.823 -8.352 1.00 89.94 76 ASN A O 1
ATOM 564 N N . PRO A 1 77 ? 15.875 4.726 -9.986 1.00 89.69 77 PRO A N 1
ATOM 565 C CA . PRO A 1 77 ? 16.335 6.109 -9.801 1.00 89.69 77 PRO A CA 1
ATOM 566 C C . PRO A 1 77 ? 15.231 7.169 -9.923 1.00 89.69 77 PRO A C 1
ATOM 568 O O . PRO A 1 77 ? 15.352 8.265 -9.377 1.00 89.69 77 PRO A O 1
ATOM 571 N N . LYS A 1 78 ? 14.136 6.854 -10.626 1.00 92.06 78 LYS A N 1
ATOM 572 C CA . LYS A 1 78 ? 12.945 7.707 -10.736 1.00 92.06 78 LYS A CA 1
ATOM 573 C C . LYS A 1 78 ? 11.912 7.424 -9.651 1.00 92.06 78 LYS A C 1
ATOM 575 O O . LYS A 1 78 ? 10.840 8.014 -9.698 1.00 92.06 78 LYS A O 1
ATOM 580 N N . ARG A 1 79 ? 12.187 6.531 -8.698 1.00 91.62 79 ARG A N 1
ATOM 581 C CA . ARG A 1 79 ? 11.229 6.033 -7.696 1.00 91.62 79 ARG A CA 1
ATOM 582 C C . ARG A 1 79 ? 9.931 5.512 -8.326 1.00 91.62 79 ARG A C 1
ATOM 584 O O . ARG A 1 79 ? 8.871 5.574 -7.714 1.00 91.62 79 ARG A O 1
ATOM 591 N N . CYS A 1 80 ? 9.994 5.040 -9.569 1.00 93.25 80 CYS A N 1
ATOM 592 C CA . CYS A 1 80 ? 8.872 4.358 -10.197 1.00 93.25 80 CYS A CA 1
ATOM 593 C C . CYS A 1 80 ? 8.784 2.928 -9.665 1.00 93.25 80 CYS A C 1
ATOM 595 O O . CYS A 1 80 ? 9.811 2.275 -9.486 1.00 93.25 80 CYS A O 1
ATOM 597 N N . TRP A 1 81 ? 7.570 2.431 -9.452 1.00 91.44 81 TRP A N 1
ATOM 598 C CA . TRP A 1 81 ? 7.328 0.997 -9.285 1.00 91.44 81 TRP A CA 1
ATOM 599 C C . TRP A 1 81 ? 7.760 0.258 -10.553 1.00 91.44 81 TRP A C 1
ATOM 601 O O . TRP A 1 81 ? 7.464 0.730 -11.653 1.00 91.44 81 TRP A O 1
ATOM 611 N N . ASN A 1 82 ? 8.434 -0.881 -10.421 1.00 86.50 82 ASN A N 1
ATOM 612 C CA . ASN A 1 82 ? 8.885 -1.692 -11.555 1.00 86.50 82 ASN A CA 1
ATOM 613 C C . ASN A 1 82 ? 7.769 -2.649 -12.015 1.00 86.50 82 ASN A C 1
ATOM 615 O O . ASN A 1 82 ? 7.994 -3.811 -12.326 1.00 86.50 82 ASN A O 1
ATOM 619 N N . TRP A 1 83 ? 6.533 -2.146 -12.070 1.00 74.81 83 TRP A N 1
ATOM 620 C CA . TRP A 1 83 ? 5.286 -2.904 -12.256 1.00 74.81 83 TRP A CA 1
ATOM 621 C C . TRP A 1 83 ? 5.214 -3.737 -13.550 1.00 74.81 83 TRP A C 1
ATOM 623 O O . TRP A 1 83 ? 4.392 -4.644 -13.656 1.00 74.81 83 TRP A O 1
ATOM 633 N N . PHE A 1 84 ? 6.045 -3.413 -14.538 1.00 74.06 84 PHE A N 1
ATOM 634 C CA . PHE A 1 84 ? 6.160 -4.103 -15.826 1.00 74.06 84 PHE A CA 1
ATOM 635 C C . PHE A 1 84 ? 7.110 -5.309 -15.766 1.00 74.06 84 PHE A C 1
ATOM 637 O O . PHE A 1 84 ? 7.072 -6.160 -16.655 1.00 74.06 84 PHE A O 1
ATOM 644 N N . GLN A 1 85 ? 7.962 -5.402 -14.738 1.00 74.62 85 GLN A N 1
ATOM 645 C CA . GLN A 1 85 ? 8.858 -6.540 -14.563 1.00 74.62 85 GLN A CA 1
ATOM 646 C C . GLN A 1 85 ? 8.065 -7.723 -13.991 1.00 74.62 85 GLN A C 1
ATOM 648 O O . GLN A 1 85 ? 7.365 -7.559 -12.986 1.00 74.62 85 GLN A O 1
ATOM 653 N N . PRO A 1 86 ? 8.160 -8.926 -14.588 1.00 70.69 86 PRO A N 1
ATOM 654 C CA . PRO A 1 86 ? 7.427 -10.095 -14.111 1.00 70.69 86 PRO A CA 1
ATOM 655 C C . PRO A 1 86 ? 7.661 -10.389 -12.626 1.00 70.69 86 PRO A C 1
ATOM 657 O O . PRO A 1 86 ? 6.697 -10.661 -11.908 1.00 70.69 86 PRO A O 1
ATOM 660 N N . GLU A 1 87 ? 8.903 -10.263 -12.143 1.00 67.88 87 GLU A N 1
ATOM 661 C CA . GLU A 1 87 ? 9.226 -10.479 -10.729 1.00 67.88 87 GLU A CA 1
ATOM 662 C C . GLU A 1 87 ? 8.491 -9.492 -9.805 1.00 67.88 87 GLU A C 1
ATOM 664 O O . GLU A 1 87 ? 7.978 -9.885 -8.759 1.00 67.88 87 GLU A O 1
ATOM 669 N N . ASP A 1 88 ? 8.357 -8.232 -10.217 1.00 71.00 88 ASP A N 1
ATOM 670 C CA . ASP A 1 88 ? 7.813 -7.150 -9.391 1.00 71.00 88 ASP A CA 1
ATOM 671 C C . ASP A 1 88 ? 6.294 -6.971 -9.521 1.00 71.00 88 ASP A C 1
ATOM 673 O O . ASP A 1 88 ? 5.644 -6.445 -8.609 1.00 71.00 88 ASP A O 1
ATOM 677 N N . SER A 1 89 ? 5.702 -7.491 -10.598 1.00 63.53 89 SER A N 1
ATOM 678 C CA . SER A 1 89 ? 4.254 -7.502 -10.841 1.00 63.53 89 SER A CA 1
ATOM 679 C C . SER A 1 89 ? 3.465 -8.435 -9.906 1.00 63.53 89 SER A C 1
ATOM 681 O O . SER A 1 89 ? 2.240 -8.356 -9.845 1.00 63.53 89 SER A O 1
ATOM 683 N N . GLY A 1 90 ? 4.138 -9.305 -9.142 1.00 57.88 90 GLY A N 1
ATOM 684 C CA . GLY A 1 90 ? 3.465 -10.236 -8.228 1.00 57.88 90 GLY A CA 1
ATOM 685 C C . GLY A 1 90 ? 4.083 -11.630 -8.119 1.00 57.88 90 GLY A C 1
ATOM 686 O O . GLY A 1 90 ? 3.368 -12.582 -7.791 1.00 57.88 90 GLY A O 1
ATOM 687 N N . GLY A 1 91 ? 5.379 -11.787 -8.401 1.00 64.06 91 GLY A N 1
ATOM 688 C CA . GLY A 1 91 ? 6.083 -13.041 -8.139 1.00 64.06 91 GLY A CA 1
ATOM 689 C C . GLY A 1 91 ? 6.116 -13.402 -6.646 1.00 64.06 91 GLY A C 1
ATOM 690 O O . GLY A 1 91 ? 5.695 -12.634 -5.781 1.00 64.06 91 GLY A O 1
ATOM 691 N N . GLU A 1 92 ? 6.643 -14.586 -6.319 1.00 67.81 92 GLU A N 1
ATOM 692 C CA . GLU A 1 92 ? 6.941 -14.974 -4.922 1.00 67.81 92 GLU A CA 1
ATOM 693 C C . GLU A 1 92 ? 8.116 -14.170 -4.324 1.00 67.81 92 GLU A C 1
ATOM 695 O O . GLU A 1 92 ? 8.410 -14.218 -3.125 1.00 67.81 92 GLU A O 1
ATOM 700 N N . THR A 1 93 ? 8.802 -13.422 -5.180 1.00 71.69 93 THR A N 1
ATOM 701 C CA . THR A 1 93 ? 9.868 -12.461 -4.905 1.00 71.69 93 THR A CA 1
ATOM 702 C C . THR A 1 93 ? 9.452 -11.086 -5.433 1.00 71.69 93 THR A C 1
ATOM 704 O O . THR A 1 93 ? 8.388 -10.941 -6.028 1.00 71.69 93 THR A O 1
ATOM 707 N N . GLY A 1 94 ? 10.281 -10.066 -5.219 1.00 83.44 94 GLY A N 1
ATOM 708 C CA . GLY A 1 94 ? 10.076 -8.755 -5.837 1.00 83.44 94 GLY A CA 1
ATOM 709 C C . GLY A 1 94 ? 9.065 -7.862 -5.121 1.00 83.44 94 GLY A C 1
ATOM 710 O O . GLY A 1 94 ? 8.538 -8.175 -4.046 1.00 83.44 94 GLY A O 1
ATOM 711 N N . GLU A 1 95 ? 8.821 -6.702 -5.717 1.00 87.62 95 GLU A N 1
ATOM 712 C CA . GLU A 1 95 ? 8.084 -5.586 -5.124 1.00 87.62 95 GLU A CA 1
ATOM 713 C C . GLU A 1 95 ? 6.652 -5.941 -4.738 1.00 87.62 95 GLU A C 1
ATOM 715 O O . GLU A 1 95 ? 6.216 -5.595 -3.639 1.00 87.62 95 GLU A O 1
ATOM 720 N N . GLY A 1 96 ? 5.935 -6.682 -5.586 1.00 90.94 96 GLY A N 1
ATOM 721 C CA . GLY A 1 96 ? 4.585 -7.146 -5.282 1.00 90.94 96 GLY A CA 1
ATOM 722 C C . GLY A 1 96 ? 4.522 -7.972 -3.993 1.00 90.94 96 GLY A C 1
ATOM 723 O O . GLY A 1 96 ? 3.664 -7.727 -3.143 1.00 90.94 96 GLY A O 1
ATOM 724 N N . SER A 1 97 ? 5.462 -8.907 -3.807 1.00 91.44 97 SER A N 1
ATOM 725 C CA . SER A 1 97 ? 5.528 -9.736 -2.594 1.00 91.44 97 SER A CA 1
ATOM 726 C C . SER A 1 97 ? 5.856 -8.923 -1.337 1.00 91.44 97 SER A C 1
ATOM 728 O O . SER A 1 97 ? 5.257 -9.151 -0.285 1.00 91.44 97 SER A O 1
ATOM 730 N N . LEU A 1 98 ? 6.729 -7.914 -1.452 1.00 93.81 98 LEU A N 1
ATOM 731 C CA . LEU A 1 98 ? 7.072 -7.013 -0.348 1.00 93.81 98 LEU A CA 1
ATOM 732 C C . LEU A 1 98 ? 5.876 -6.163 0.088 1.00 93.81 98 LEU A C 1
ATOM 734 O O . LEU A 1 98 ? 5.637 -6.002 1.283 1.00 93.81 98 LEU A O 1
ATOM 738 N N . LEU A 1 99 ? 5.110 -5.637 -0.869 1.00 96.44 99 LEU A N 1
ATOM 739 C CA . LEU A 1 99 ? 3.909 -4.848 -0.593 1.00 96.44 99 LEU A CA 1
ATOM 740 C C . LEU A 1 99 ? 2.805 -5.707 0.039 1.00 96.44 99 LEU A C 1
ATOM 742 O O . LEU A 1 99 ? 2.179 -5.283 1.013 1.00 96.44 99 LEU A O 1
ATOM 746 N N . ALA A 1 100 ? 2.594 -6.928 -0.459 1.00 96.50 100 ALA A N 1
ATOM 747 C CA . ALA A 1 100 ? 1.635 -7.861 0.126 1.00 96.50 100 ALA A CA 1
ATOM 748 C C . ALA A 1 100 ? 2.043 -8.283 1.548 1.00 96.50 100 ALA A C 1
ATOM 750 O O . ALA A 1 100 ? 1.214 -8.263 2.457 1.00 96.50 100 ALA A O 1
ATOM 751 N N . GLY A 1 101 ? 3.321 -8.611 1.761 1.00 96.81 101 GLY A N 1
ATOM 752 C CA . GLY A 1 101 ? 3.865 -8.967 3.072 1.00 96.81 101 GLY A CA 1
ATOM 753 C C . GLY A 1 101 ? 3.734 -7.836 4.092 1.00 96.81 101 GLY A C 1
ATOM 754 O O . GLY A 1 101 ? 3.190 -8.046 5.176 1.00 96.81 101 GLY A O 1
ATOM 755 N N . MET A 1 102 ? 4.120 -6.617 3.706 1.00 97.88 102 MET A N 1
ATOM 756 C CA . MET A 1 102 ? 3.941 -5.417 4.527 1.00 97.88 102 MET A CA 1
ATOM 757 C C . MET A 1 102 ? 2.468 -5.187 4.883 1.00 97.88 102 MET A C 1
ATOM 759 O O . MET A 1 102 ? 2.143 -4.904 6.034 1.00 97.88 102 MET A O 1
ATOM 763 N N . THR A 1 103 ? 1.562 -5.335 3.914 1.00 98.44 103 THR A N 1
ATOM 764 C CA . THR A 1 103 ? 0.119 -5.174 4.145 1.00 98.44 103 THR A CA 1
ATOM 765 C C . THR A 1 103 ? -0.376 -6.173 5.191 1.00 98.44 103 THR A C 1
ATOM 767 O O . THR A 1 103 ? -1.057 -5.780 6.135 1.00 98.44 103 THR A O 1
ATOM 770 N N . ARG A 1 104 ? 0.012 -7.451 5.081 1.00 98.00 104 ARG A N 1
ATOM 771 C CA . ARG A 1 104 ? -0.360 -8.496 6.050 1.00 98.00 104 ARG A CA 1
ATOM 772 C C . ARG A 1 104 ? 0.183 -8.217 7.451 1.00 98.00 104 ARG A C 1
ATOM 774 O O . ARG A 1 104 ? -0.542 -8.411 8.424 1.00 98.00 104 ARG A O 1
ATOM 781 N N . GLU A 1 105 ? 1.419 -7.735 7.558 1.00 98.00 105 GLU A N 1
ATOM 782 C CA . GLU A 1 105 ? 2.014 -7.363 8.845 1.00 98.00 105 GLU A CA 1
ATOM 783 C C . GLU A 1 105 ? 1.233 -6.227 9.516 1.00 98.00 105 GLU A C 1
ATOM 785 O O . GLU A 1 105 ? 0.878 -6.325 10.692 1.00 98.00 105 GLU A O 1
ATOM 790 N N . ILE A 1 106 ? 0.887 -5.178 8.762 1.00 97.94 106 ILE A N 1
ATOM 791 C CA . ILE A 1 106 ? 0.070 -4.077 9.283 1.00 97.94 106 ILE A CA 1
ATOM 792 C C . ILE A 1 106 ? -1.322 -4.560 9.684 1.00 97.94 106 ILE A C 1
ATOM 794 O O . ILE A 1 106 ? -1.811 -4.154 10.740 1.00 97.94 106 ILE A O 1
ATOM 798 N N . VAL A 1 107 ? -1.938 -5.446 8.894 1.00 97.69 107 VAL A N 1
ATOM 799 C CA . VAL A 1 107 ? -3.247 -6.022 9.223 1.00 97.69 107 VAL A CA 1
ATOM 800 C C . VAL A 1 107 ? -3.208 -6.721 10.583 1.00 97.69 107 VAL A C 1
ATOM 802 O O . VAL A 1 107 ? -4.031 -6.425 11.452 1.00 97.69 107 VAL A O 1
ATOM 805 N N . ALA A 1 108 ? -2.208 -7.579 10.797 1.00 96.12 108 ALA A N 1
ATOM 806 C CA . ALA A 1 108 ? -2.030 -8.307 12.050 1.00 96.12 108 ALA A CA 1
ATOM 807 C C . ALA A 1 108 ? -1.695 -7.382 13.234 1.00 96.12 108 ALA A C 1
ATOM 809 O O . ALA A 1 108 ? -2.170 -7.597 14.348 1.00 96.12 108 ALA A O 1
ATOM 810 N N . ALA A 1 109 ? -0.899 -6.334 13.008 1.00 95.19 109 ALA A N 1
ATOM 811 C CA . ALA A 1 109 ? -0.399 -5.468 14.073 1.00 95.19 109 ALA A CA 1
ATOM 812 C C . ALA A 1 109 ? -1.375 -4.359 14.509 1.00 95.19 109 ALA A C 1
ATOM 814 O O . ALA A 1 109 ? -1.190 -3.775 15.580 1.00 95.19 109 ALA A O 1
ATOM 815 N N . ARG A 1 110 ? -2.369 -3.996 13.682 1.00 93.81 110 ARG A N 1
ATOM 816 C CA . ARG A 1 110 ? -3.154 -2.755 13.863 1.00 93.81 110 ARG A CA 1
ATOM 817 C C . ARG A 1 110 ? -4.664 -2.936 14.000 1.00 93.81 110 ARG A C 1
ATOM 819 O O . ARG A 1 110 ? -5.391 -1.965 13.814 1.00 93.81 110 ARG A O 1
ATOM 826 N N . ASN A 1 111 ? -5.128 -4.128 14.383 1.00 92.56 111 ASN A N 1
ATOM 827 C CA . ASN A 1 111 ? -6.560 -4.437 14.508 1.00 92.56 111 ASN A CA 1
ATOM 828 C C . ASN A 1 111 ? -7.329 -4.029 13.236 1.00 92.56 111 ASN A C 1
ATOM 830 O O . ASN A 1 111 ? -8.320 -3.300 13.288 1.00 92.56 111 ASN A O 1
ATOM 834 N N . VAL A 1 112 ? -6.803 -4.413 12.072 1.00 96.44 112 VAL A N 1
ATOM 835 C CA . VAL A 1 112 ? -7.453 -4.143 10.787 1.00 96.44 112 VAL A CA 1
ATOM 836 C C . VAL A 1 112 ? -8.487 -5.224 10.521 1.00 96.44 112 VAL A C 1
ATOM 838 O O . VAL A 1 112 ? -8.264 -6.398 10.805 1.00 96.44 112 VAL A O 1
ATOM 841 N N . ASP A 1 113 ? -9.613 -4.824 9.947 1.00 96.50 113 ASP A N 1
ATOM 842 C CA . ASP A 1 113 ? -10.595 -5.749 9.402 1.00 96.50 113 ASP A CA 1
ATOM 843 C C . ASP A 1 113 ? -10.064 -6.355 8.089 1.00 96.50 113 ASP A C 1
ATOM 845 O O . ASP A 1 113 ? -9.926 -5.618 7.106 1.00 96.50 113 ASP A O 1
ATOM 849 N N . PRO A 1 114 ? -9.769 -7.667 8.027 1.00 96.81 114 PRO A N 1
ATOM 850 C CA . PRO A 1 114 ? -9.207 -8.281 6.826 1.00 96.81 114 PRO A CA 1
ATOM 851 C C . PRO A 1 114 ? -10.158 -8.218 5.621 1.00 96.81 114 PRO A C 1
ATOM 853 O O . PRO A 1 114 ? -9.691 -8.292 4.490 1.00 96.81 114 PRO A O 1
ATOM 856 N N . ALA A 1 115 ? -11.466 -8.026 5.833 1.00 97.75 115 ALA A N 1
ATOM 857 C CA . ALA A 1 115 ? -12.432 -7.842 4.750 1.00 97.75 115 ALA A CA 1
ATOM 858 C C . ALA A 1 115 ? -12.472 -6.399 4.208 1.00 97.75 115 ALA A C 1
ATOM 860 O O . ALA A 1 115 ? -13.150 -6.130 3.218 1.00 97.75 115 ALA A O 1
ATOM 861 N N . ARG A 1 116 ? -11.770 -5.451 4.845 1.00 98.12 116 ARG A N 1
ATOM 862 C CA . ARG A 1 116 ? -11.732 -4.030 4.457 1.00 98.12 116 ARG A CA 1
ATOM 863 C C . ARG A 1 116 ? -10.304 -3.536 4.258 1.00 98.12 116 ARG A C 1
ATOM 865 O O . ARG A 1 116 ? -9.898 -2.504 4.796 1.00 98.12 116 ARG A O 1
ATOM 872 N N . VAL A 1 117 ? -9.555 -4.291 3.466 1.00 98.81 117 VAL A N 1
ATOM 873 C CA . VAL A 1 117 ? -8.220 -3.924 2.994 1.00 98.81 117 VAL A CA 1
ATOM 874 C C . VAL A 1 117 ? -8.322 -3.527 1.526 1.00 98.81 117 VAL A C 1
ATOM 876 O O . VAL A 1 117 ? -8.824 -4.284 0.701 1.00 98.81 117 VAL A O 1
ATOM 879 N N . PHE A 1 118 ? -7.858 -2.331 1.194 1.00 98.75 118 PHE A N 1
ATOM 880 C CA . PHE A 1 118 ? -7.961 -1.743 -0.138 1.00 98.75 118 PHE A CA 1
ATOM 881 C C . PHE A 1 118 ? -6.584 -1.312 -0.630 1.00 98.75 118 PHE A C 1
ATOM 883 O O . PHE A 1 118 ? -5.710 -0.979 0.172 1.00 98.75 118 PHE A O 1
ATOM 890 N N . VAL A 1 119 ? -6.394 -1.264 -1.946 1.00 98.75 119 VAL A N 1
ATOM 891 C CA . VAL A 1 119 ? -5.177 -0.717 -2.560 1.00 98.75 119 VAL A CA 1
ATOM 892 C C . VAL A 1 119 ? -5.536 0.313 -3.619 1.00 98.75 119 VAL A C 1
ATOM 894 O O . VAL A 1 119 ? -6.465 0.125 -4.397 1.00 98.75 119 VAL A O 1
ATOM 897 N N . ALA A 1 120 ? -4.815 1.424 -3.662 1.00 98.50 120 ALA A N 1
ATOM 898 C CA . ALA A 1 120 ? -5.000 2.439 -4.683 1.00 98.50 120 ALA A CA 1
ATOM 899 C C . ALA A 1 120 ? -3.677 3.097 -5.072 1.00 98.50 120 ALA A C 1
ATOM 901 O O . ALA A 1 120 ? -2.719 3.105 -4.298 1.00 98.50 120 ALA A O 1
ATOM 902 N N . GLY A 1 121 ? -3.620 3.680 -6.269 1.00 98.19 121 GLY A N 1
ATOM 903 C CA . GLY A 1 121 ? -2.421 4.384 -6.708 1.00 98.19 121 GLY A CA 1
ATOM 904 C C . GLY A 1 121 ? -2.594 5.274 -7.932 1.00 98.19 121 GLY A C 1
ATOM 905 O O . GLY A 1 121 ? -3.606 5.223 -8.635 1.00 98.19 121 GLY A O 1
ATOM 906 N N . LEU A 1 122 ? -1.566 6.090 -8.175 1.00 97.88 122 LEU A N 1
ATOM 907 C CA . LEU A 1 122 ? -1.462 7.020 -9.303 1.00 97.88 122 LEU A CA 1
ATOM 908 C C . LEU A 1 122 ? -0.348 6.588 -10.268 1.00 97.88 122 LEU A C 1
ATOM 910 O O . LEU A 1 122 ? 0.765 6.290 -9.837 1.00 97.88 122 LEU A O 1
ATOM 914 N N . SER A 1 123 ? -0.608 6.631 -11.578 1.00 95.44 123 SER A N 1
ATOM 915 C CA . SER A 1 123 ? 0.381 6.360 -12.631 1.00 95.44 123 SER A CA 1
ATOM 916 C C . SER A 1 123 ? 1.041 4.983 -12.451 1.00 95.44 123 SER A C 1
ATOM 918 O O . SER A 1 123 ? 0.331 3.979 -12.395 1.00 95.44 123 SER A O 1
ATOM 920 N N . ALA A 1 124 ? 2.368 4.911 -12.293 1.00 94.12 124 ALA A N 1
ATOM 921 C CA . ALA A 1 124 ? 3.084 3.676 -11.959 1.00 94.12 124 ALA A CA 1
ATOM 922 C C . ALA A 1 124 ? 2.534 2.990 -10.692 1.00 94.12 124 ALA A C 1
ATOM 924 O O . ALA A 1 124 ? 2.447 1.767 -10.642 1.00 94.12 124 ALA A O 1
ATOM 925 N N . GLY A 1 125 ? 2.107 3.764 -9.688 1.00 96.94 125 GLY A N 1
ATOM 926 C CA . GLY A 1 125 ? 1.451 3.228 -8.494 1.00 96.94 125 GLY A CA 1
ATOM 927 C C . GLY A 1 125 ? 0.056 2.676 -8.786 1.00 96.94 125 GLY A C 1
ATOM 928 O O . GLY A 1 125 ? -0.359 1.705 -8.166 1.00 96.94 125 GLY A O 1
ATOM 929 N N . GLY A 1 126 ? -0.655 3.243 -9.764 1.00 96.31 126 GLY A N 1
ATOM 930 C CA . GLY A 1 126 ? -1.942 2.725 -10.229 1.00 96.31 126 GLY A CA 1
ATOM 931 C C . GLY A 1 126 ? -1.795 1.389 -10.961 1.00 96.31 126 GLY A C 1
ATOM 932 O O . GLY A 1 126 ? -2.550 0.458 -10.691 1.00 96.31 126 GLY A O 1
ATOM 933 N N . ALA A 1 127 ? -0.784 1.271 -11.827 1.00 94.00 127 ALA A N 1
ATOM 934 C CA . ALA A 1 127 ? -0.446 0.004 -12.478 1.00 94.00 127 ALA A CA 1
ATOM 935 C C . ALA A 1 127 ? -0.053 -1.067 -11.444 1.00 94.00 127 ALA A C 1
ATOM 937 O O . ALA A 1 127 ? -0.574 -2.182 -11.470 1.00 94.00 127 ALA A O 1
ATOM 938 N N . GLN A 1 128 ? 0.783 -0.708 -10.462 1.00 94.88 128 GLN A N 1
ATOM 939 C CA . GLN A 1 128 ? 1.163 -1.636 -9.397 1.00 94.88 128 GLN A CA 1
ATOM 940 C C . GLN A 1 128 ? -0.013 -2.016 -8.483 1.00 94.88 128 GLN A C 1
ATOM 942 O O . GLN A 1 128 ? -0.104 -3.164 -8.056 1.00 94.88 128 GLN A O 1
ATOM 947 N N . ALA A 1 129 ? -0.949 -1.101 -8.211 1.00 96.38 129 ALA A N 1
ATOM 948 C CA . ALA A 1 129 ? -2.165 -1.411 -7.458 1.00 96.38 129 ALA A CA 1
ATOM 949 C C . ALA A 1 129 ? -3.019 -2.469 -8.177 1.00 96.38 129 ALA A C 1
ATOM 951 O O . ALA A 1 129 ? -3.514 -3.399 -7.540 1.00 96.38 129 ALA A O 1
ATOM 952 N N . MET A 1 130 ? -3.144 -2.363 -9.503 1.00 94.00 130 MET A N 1
ATOM 953 C CA . MET A 1 130 ? -3.860 -3.345 -10.321 1.00 94.00 130 MET A CA 1
ATOM 954 C C . MET A 1 130 ? -3.165 -4.713 -10.317 1.00 94.00 130 MET A C 1
ATOM 956 O O . MET A 1 130 ? -3.823 -5.733 -10.122 1.00 94.00 130 MET A O 1
ATOM 960 N N . ASN A 1 131 ? -1.837 -4.739 -10.452 1.00 92.25 131 ASN A N 1
ATOM 961 C CA . ASN A 1 131 ? -1.034 -5.957 -10.320 1.00 92.25 131 ASN A CA 1
ATOM 962 C C . ASN A 1 131 ? -1.249 -6.652 -8.963 1.00 92.25 131 ASN A C 1
ATOM 964 O O . ASN A 1 131 ? -1.498 -7.856 -8.906 1.00 92.25 131 ASN A O 1
ATOM 968 N N . LEU A 1 132 ? -1.218 -5.887 -7.865 1.00 94.12 132 LEU A N 1
ATOM 969 C CA . LEU A 1 132 ? -1.457 -6.416 -6.522 1.00 94.12 132 LEU A CA 1
ATOM 970 C C . LEU A 1 132 ? -2.860 -7.000 -6.367 1.00 94.12 132 LEU A C 1
ATOM 972 O O . LEU A 1 132 ? -2.997 -8.098 -5.833 1.00 94.12 132 LEU A O 1
ATOM 976 N N . ALA A 1 133 ? -3.886 -6.294 -6.839 1.00 93.56 133 ALA A N 1
ATOM 977 C CA . ALA A 1 133 ? -5.264 -6.768 -6.770 1.00 93.56 133 ALA A CA 1
ATOM 978 C C . ALA A 1 133 ? -5.474 -8.048 -7.595 1.00 93.56 133 ALA A C 1
ATOM 980 O O . ALA A 1 133 ? -6.131 -8.977 -7.132 1.00 93.56 133 ALA A O 1
ATOM 981 N N . ALA A 1 134 ? -4.866 -8.131 -8.782 1.00 92.19 134 ALA A N 1
ATOM 982 C CA . ALA A 1 134 ? -4.931 -9.321 -9.626 1.00 92.19 134 ALA A CA 1
ATOM 983 C C . ALA A 1 134 ? -4.204 -10.523 -9.000 1.00 92.19 134 ALA A C 1
ATOM 985 O O . ALA A 1 134 ? -4.665 -11.659 -9.116 1.00 92.19 134 ALA A O 1
ATOM 986 N N . ARG A 1 135 ? -3.066 -10.289 -8.334 1.00 91.69 135 ARG A N 1
ATOM 987 C CA . ARG A 1 135 ? -2.236 -11.363 -7.776 1.00 91.69 135 ARG A CA 1
ATOM 988 C C . ARG A 1 135 ? -2.675 -11.836 -6.394 1.00 91.69 135 ARG A C 1
ATOM 990 O O . ARG A 1 135 ? -2.529 -13.022 -6.090 1.00 91.69 135 ARG A O 1
ATOM 997 N N . TYR A 1 136 ? -3.167 -10.919 -5.566 1.00 94.00 136 TYR A N 1
ATOM 998 C CA . TYR A 1 136 ? -3.561 -11.156 -4.179 1.00 94.00 136 TYR A CA 1
ATOM 999 C C . TYR A 1 136 ? -5.050 -10.827 -3.966 1.00 94.00 136 TYR A C 1
ATOM 1001 O O . TYR A 1 136 ? -5.368 -9.987 -3.119 1.00 94.00 136 TYR A O 1
ATOM 1009 N N . PRO A 1 137 ? -5.973 -11.477 -4.702 1.00 94.50 137 PRO A N 1
ATOM 1010 C CA . PRO A 1 137 ? -7.402 -11.159 -4.636 1.00 94.50 137 PRO A CA 1
ATOM 1011 C C . PRO A 1 137 ? -7.995 -11.400 -3.240 1.00 94.50 137 PRO A C 1
ATOM 1013 O O . PRO A 1 137 ? -8.887 -10.675 -2.819 1.00 94.50 137 PRO A O 1
ATOM 1016 N N . ASP A 1 138 ? -7.440 -12.346 -2.477 1.00 95.50 138 ASP A N 1
ATOM 1017 C CA . ASP A 1 138 ? -7.866 -12.619 -1.098 1.00 95.50 138 ASP A CA 1
ATOM 1018 C C . ASP A 1 138 ? -7.356 -11.579 -0.083 1.00 95.50 138 ASP A C 1
ATOM 1020 O O . ASP A 1 138 ? -7.744 -11.606 1.083 1.00 95.50 138 ASP A O 1
ATOM 1024 N N . LEU A 1 139 ? -6.428 -10.699 -0.485 1.00 97.62 139 LEU A N 1
ATOM 1025 C CA . LEU A 1 139 ? -5.872 -9.655 0.380 1.00 97.62 139 LEU A CA 1
ATOM 1026 C C . LEU A 1 139 ? -6.548 -8.299 0.172 1.00 97.62 139 LEU A C 1
ATOM 1028 O O . LEU A 1 139 ? -6.603 -7.523 1.119 1.00 97.62 139 LEU A O 1
ATOM 1032 N N . PHE A 1 140 ? -7.021 -7.992 -1.037 1.00 98.12 140 PHE A N 1
ATOM 1033 C CA . PHE A 1 140 ? -7.560 -6.673 -1.371 1.00 98.12 140 PHE A CA 1
ATOM 1034 C C . PHE A 1 140 ? -9.026 -6.767 -1.795 1.00 98.12 140 PHE A C 1
ATOM 1036 O O . PHE A 1 140 ? -9.344 -7.288 -2.858 1.00 98.12 140 PHE A O 1
ATOM 1043 N N . ALA A 1 141 ? -9.916 -6.188 -0.990 1.00 98.25 141 ALA A N 1
ATOM 1044 C CA . ALA A 1 141 ? -11.356 -6.159 -1.234 1.00 98.25 141 ALA A CA 1
ATOM 1045 C C . ALA A 1 141 ? -11.759 -5.234 -2.397 1.00 98.25 141 ALA A C 1
ATOM 1047 O O . ALA A 1 141 ? -12.802 -5.435 -3.015 1.00 98.25 141 ALA A O 1
ATOM 1048 N N . ALA A 1 142 ? -10.955 -4.207 -2.695 1.00 97.88 142 ALA A N 1
ATOM 1049 C CA . ALA A 1 142 ? -11.135 -3.350 -3.866 1.00 97.88 142 ALA A CA 1
ATOM 1050 C C . ALA A 1 142 ? -9.827 -2.660 -4.279 1.00 97.88 142 ALA A C 1
ATOM 1052 O O . ALA A 1 142 ? -8.898 -2.514 -3.474 1.00 97.88 142 ALA A O 1
ATOM 1053 N N . VAL A 1 143 ? -9.799 -2.189 -5.531 1.00 98.00 143 VAL A N 1
ATOM 1054 C CA . VAL A 1 143 ? -8.678 -1.452 -6.123 1.00 98.00 143 VAL A CA 1
ATOM 1055 C C . VAL A 1 143 ? -9.115 -0.114 -6.722 1.00 98.00 143 VAL A C 1
ATOM 1057 O O . VAL A 1 143 ? -10.124 -0.040 -7.420 1.00 98.00 143 VAL A O 1
ATOM 1060 N N . GLY A 1 144 ? -8.339 0.944 -6.471 1.00 97.56 144 GLY A N 1
ATOM 1061 C CA . GLY A 1 144 ? -8.496 2.259 -7.099 1.00 97.56 144 GLY A CA 1
ATOM 1062 C C . GLY A 1 144 ? -7.319 2.599 -8.015 1.00 97.56 144 GLY A C 1
ATOM 1063 O O . GLY A 1 144 ? -6.185 2.711 -7.556 1.00 97.56 144 GLY A O 1
ATOM 1064 N N . VAL A 1 145 ? -7.569 2.807 -9.309 1.00 96.88 145 VAL A N 1
ATOM 1065 C CA . VAL A 1 145 ? -6.512 3.107 -10.291 1.00 96.88 145 VAL A CA 1
ATOM 1066 C C . VAL A 1 145 ? -6.712 4.496 -10.878 1.00 96.88 145 VAL A C 1
ATOM 1068 O O . VAL A 1 145 ? -7.694 4.743 -11.572 1.00 96.88 145 VAL A O 1
ATOM 1071 N N . HIS A 1 146 ? -5.754 5.394 -10.648 1.00 95.31 146 HIS A N 1
ATOM 1072 C CA . HIS A 1 146 ? -5.725 6.700 -11.298 1.00 95.31 146 HIS A CA 1
ATOM 1073 C C . HIS A 1 146 ? -4.585 6.765 -12.320 1.00 95.31 146 HIS A C 1
ATOM 1075 O O . HIS A 1 146 ? -3.412 6.684 -11.959 1.00 95.31 146 HIS A O 1
ATOM 1081 N N . SER A 1 147 ? -4.923 6.902 -13.605 1.00 91.44 147 SER A N 1
ATOM 1082 C CA . SER A 1 147 ? -3.956 7.026 -14.714 1.00 91.44 147 SER A CA 1
ATOM 1083 C C . SER A 1 147 ? -2.915 5.891 -14.786 1.00 91.44 147 SER A C 1
ATOM 1085 O O . SER A 1 147 ? -1.784 6.121 -15.208 1.00 91.44 147 SER A O 1
ATOM 1087 N N . GLY A 1 148 ? -3.275 4.685 -14.331 1.00 86.12 148 GLY A N 1
ATOM 1088 C CA . GLY A 1 148 ? -2.456 3.469 -14.404 1.00 86.12 148 GLY A CA 1
ATOM 1089 C C . GLY A 1 148 ? -2.890 2.537 -15.539 1.00 86.12 148 GLY A C 1
ATOM 1090 O O . GLY A 1 148 ? -3.932 2.747 -16.158 1.00 86.12 148 GLY A O 1
ATOM 1091 N N . LEU A 1 149 ? -2.091 1.501 -15.799 1.00 80.56 149 LEU A N 1
ATOM 10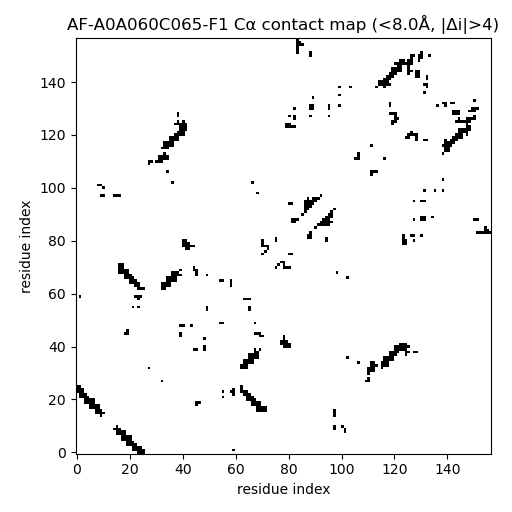92 C CA . LEU A 1 149 ? -2.353 0.504 -16.841 1.00 80.56 149 LEU A CA 1
ATOM 1093 C C . LEU A 1 149 ? -2.976 -0.782 -16.264 1.00 80.56 149 LEU A C 1
ATOM 1095 O O . LEU A 1 149 ? -2.796 -1.061 -15.075 1.00 80.56 149 LEU A O 1
ATOM 1099 N N . PRO A 1 150 ? -3.699 -1.574 -17.081 1.00 76.44 150 PRO A N 1
ATOM 1100 C CA . PRO A 1 150 ? -4.177 -2.894 -16.672 1.00 76.44 150 PRO A CA 1
ATOM 1101 C C . PRO A 1 150 ? -3.023 -3.835 -16.292 1.00 76.44 150 PRO A C 1
ATOM 1103 O O . PRO A 1 150 ? -1.918 -3.721 -16.829 1.00 76.44 150 PRO A O 1
ATOM 1106 N N . ALA A 1 151 ? -3.288 -4.804 -15.410 1.00 76.75 151 ALA A N 1
ATOM 1107 C CA . ALA A 1 151 ? -2.295 -5.815 -15.046 1.00 76.75 151 ALA A CA 1
ATOM 1108 C C . ALA A 1 151 ? -1.834 -6.606 -16.281 1.00 76.75 151 ALA A C 1
ATOM 1110 O O . ALA A 1 151 ? -2.648 -7.017 -17.109 1.00 76.75 151 ALA A O 1
ATOM 1111 N N . GLY A 1 152 ? -0.520 -6.812 -16.405 1.00 74.00 152 GLY A N 1
ATOM 1112 C CA . GLY A 1 152 ? 0.087 -7.554 -17.516 1.00 74.00 152 GLY A CA 1
ATOM 1113 C C . GLY A 1 152 ? 0.054 -6.850 -18.881 1.00 74.00 152 GLY A C 1
ATOM 1114 O O . GLY A 1 152 ? 0.436 -7.463 -19.878 1.00 74.00 152 GLY A O 1
ATOM 1115 N N . ALA A 1 153 ? -0.381 -5.586 -18.946 1.00 74.69 153 ALA A N 1
ATOM 1116 C CA . ALA A 1 153 ? -0.471 -4.838 -20.201 1.00 74.69 153 ALA A CA 1
ATOM 1117 C C . ALA A 1 153 ? 0.890 -4.388 -20.763 1.00 74.69 153 ALA A C 1
ATOM 1119 O O . ALA A 1 153 ? 0.967 -4.066 -21.946 1.00 74.69 153 ALA A O 1
ATOM 1120 N N . ALA A 1 154 ? 1.950 -4.377 -19.950 1.00 71.62 154 ALA A N 1
ATOM 1121 C CA . ALA A 1 154 ? 3.308 -4.081 -20.401 1.00 71.62 154 ALA A CA 1
ATOM 1122 C C . ALA A 1 154 ? 4.299 -5.128 -19.896 1.00 71.62 154 ALA A C 1
ATOM 1124 O O . ALA A 1 154 ? 4.085 -5.757 -18.857 1.00 71.62 154 ALA A O 1
ATOM 1125 N N . ARG A 1 155 ? 5.374 -5.306 -20.665 1.00 67.69 155 ARG A N 1
ATOM 1126 C CA . ARG A 1 155 ? 6.486 -6.222 -20.373 1.00 67.69 155 ARG A CA 1
ATOM 1127 C C . ARG A 1 155 ? 7.850 -5.515 -20.436 1.00 67.69 155 ARG A C 1
ATOM 1129 O O . ARG A 1 155 ? 8.873 -6.153 -20.214 1.00 67.69 155 ARG A O 1
ATOM 1136 N N . ASP A 1 156 ? 7.846 -4.216 -20.732 1.00 67.50 156 ASP A N 1
ATOM 1137 C CA . ASP A 1 156 ? 8.979 -3.298 -20.866 1.00 67.50 156 ASP A CA 1
ATOM 1138 C C . ASP A 1 156 ? 8.523 -1.836 -20.606 1.00 67.50 156 ASP A C 1
ATOM 1140 O O . ASP A 1 156 ? 7.356 -1.601 -20.268 1.00 67.50 156 ASP A O 1
ATOM 1144 N N . ILE A 1 157 ? 9.468 -0.882 -20.681 1.00 60.19 157 ILE A N 1
ATOM 1145 C CA . ILE A 1 157 ? 9.244 0.581 -20.664 1.00 60.19 157 ILE A CA 1
ATOM 1146 C C . ILE A 1 157 ? 9.368 1.135 -22.080 1.00 60.19 157 ILE A C 1
ATOM 1148 O O . ILE A 1 157 ? 10.371 0.782 -22.742 1.00 60.19 157 ILE A O 1
#